Protein AF-A0A511D5C3-F1 (afdb_monomer_lite)

Structure (mmCIF, N/CA/C/O backbone):
data_AF-A0A511D5C3-F1
#
_entry.id   AF-A0A511D5C3-F1
#
loop_
_atom_site.group_PDB
_atom_site.id
_atom_site.type_symbol
_atom_site.label_atom_id
_atom_site.label_alt_id
_atom_site.label_comp_id
_atom_site.label_asym_id
_atom_site.label_entity_id
_atom_site.label_seq_id
_atom_site.pdbx_PDB_ins_code
_atom_site.Cartn_x
_atom_site.Cartn_y
_atom_site.Cartn_z
_atom_site.occupancy
_atom_site.B_iso_or_equiv
_atom_site.auth_seq_id
_atom_site.auth_comp_id
_atom_site.auth_asym_id
_atom_site.auth_atom_id
_atom_site.pdbx_PDB_model_num
ATOM 1 N N . MET A 1 1 ? 7.181 25.346 36.614 1.00 59.03 1 MET A N 1
ATOM 2 C CA . MET A 1 1 ? 6.393 24.166 36.222 1.00 59.03 1 MET A CA 1
ATOM 3 C C . MET A 1 1 ? 7.242 22.946 36.495 1.00 59.03 1 MET A C 1
ATOM 5 O O . MET A 1 1 ? 8.283 22.782 35.868 1.00 59.03 1 MET A O 1
ATOM 9 N N . THR A 1 2 ? 6.872 22.169 37.501 1.00 79.12 2 THR A N 1
ATOM 10 C CA . THR A 1 2 ? 7.516 20.886 37.805 1.00 79.12 2 THR A CA 1
ATOM 11 C C . THR A 1 2 ? 6.967 19.807 36.855 1.00 79.12 2 THR A C 1
ATOM 13 O O . THR A 1 2 ? 5.855 19.943 36.349 1.00 79.12 2 THR A O 1
ATOM 16 N N . ALA A 1 3 ? 7.724 18.740 36.568 1.00 72.44 3 ALA A N 1
ATOM 17 C CA . ALA A 1 3 ? 7.288 17.667 35.653 1.00 72.44 3 ALA A CA 1
ATOM 18 C C . ALA A 1 3 ? 5.882 17.069 35.949 1.00 72.44 3 ALA A C 1
ATOM 20 O O . ALA A 1 3 ? 5.165 16.738 35.004 1.00 72.44 3 ALA A O 1
ATOM 21 N N . PRO A 1 4 ? 5.427 16.962 37.215 1.00 77.94 4 PRO A N 1
ATOM 22 C CA . PRO A 1 4 ? 4.055 16.553 37.533 1.00 77.94 4 PRO A CA 1
ATOM 23 C C . PRO A 1 4 ? 2.985 17.539 37.041 1.00 77.94 4 PRO A C 1
ATOM 25 O O . PRO A 1 4 ? 1.931 17.123 36.565 1.00 77.94 4 PRO A O 1
ATOM 28 N N . GLU A 1 5 ? 3.261 18.843 37.114 1.00 76.75 5 GLU A N 1
ATOM 29 C CA . GLU A 1 5 ? 2.331 19.901 36.700 1.00 76.75 5 GLU A CA 1
ATOM 30 C C . GLU A 1 5 ? 2.178 19.947 35.176 1.00 76.75 5 GLU A C 1
ATOM 32 O O . GLU A 1 5 ? 1.075 20.157 34.677 1.00 76.75 5 GLU A O 1
ATOM 37 N N . SER A 1 6 ? 3.252 19.694 34.417 1.00 74.38 6 SER A N 1
ATOM 38 C CA . SER A 1 6 ? 3.168 19.621 32.953 1.00 74.38 6 SER A CA 1
ATOM 39 C C . SER A 1 6 ? 2.370 18.405 32.490 1.00 74.38 6 SER A C 1
ATOM 41 O O . SER A 1 6 ? 1.522 18.542 31.618 1.00 74.38 6 SER A O 1
ATOM 43 N N . MET A 1 7 ? 2.561 17.232 33.103 1.00 72.88 7 MET A N 1
ATOM 44 C CA . MET A 1 7 ? 1.775 16.041 32.755 1.00 72.88 7 MET A CA 1
ATOM 45 C C . MET A 1 7 ? 0.282 16.237 33.041 1.00 72.88 7 MET A C 1
ATOM 47 O O . MET A 1 7 ? -0.548 15.897 32.200 1.00 72.88 7 MET A O 1
ATOM 51 N N . ALA A 1 8 ? -0.067 16.834 34.186 1.00 77.00 8 ALA A N 1
ATOM 52 C CA . ALA A 1 8 ? -1.456 17.138 34.527 1.00 77.00 8 ALA A CA 1
ATOM 53 C C . ALA A 1 8 ? -2.118 18.072 33.497 1.00 77.00 8 ALA A C 1
ATOM 55 O O . ALA A 1 8 ? -3.261 17.843 33.106 1.00 77.00 8 ALA A O 1
ATOM 56 N N . LEU A 1 9 ? -1.383 19.073 32.999 1.00 76.19 9 LEU A N 1
ATOM 57 C CA . LEU A 1 9 ? -1.852 19.960 31.931 1.00 76.19 9 LEU A CA 1
ATOM 58 C C . LEU A 1 9 ? -2.053 19.219 30.602 1.00 76.19 9 LEU A C 1
ATOM 60 O O . LEU A 1 9 ? -3.028 19.487 29.908 1.00 76.19 9 LEU A O 1
ATOM 64 N N . TRP A 1 10 ? -1.190 18.258 30.257 1.00 75.44 10 TRP A N 1
ATOM 65 C CA . TRP A 1 10 ? -1.301 17.513 28.996 1.00 75.44 10 TRP A CA 1
ATOM 66 C C . TRP A 1 10 ? -2.534 16.607 28.974 1.00 75.44 10 TRP A C 1
ATOM 68 O O . TRP A 1 10 ? -3.271 16.594 27.987 1.00 75.44 10 TRP A O 1
ATOM 78 N N . TYR A 1 11 ? -2.810 15.914 30.083 1.00 68.81 11 TYR A N 1
ATOM 79 C CA . TYR A 1 11 ? -4.039 15.132 30.237 1.00 68.81 11 TYR A CA 1
ATOM 80 C C . TYR A 1 11 ? -5.285 16.026 30.285 1.00 68.81 11 TYR A C 1
ATOM 82 O O . TYR A 1 11 ? -6.280 15.705 29.638 1.00 68.81 11 TYR A O 1
ATOM 90 N N . ALA A 1 12 ? -5.230 17.170 30.980 1.00 72.38 12 ALA A N 1
ATOM 91 C CA . ALA A 1 12 ? -6.334 18.135 31.022 1.00 72.38 12 ALA A CA 1
ATOM 92 C C . ALA A 1 12 ? -6.643 18.749 29.643 1.00 72.38 12 ALA A C 1
ATOM 94 O O . ALA A 1 12 ? -7.793 19.067 29.352 1.00 72.38 12 ALA A O 1
ATOM 95 N N . GLN A 1 13 ? -5.636 18.872 28.774 1.00 77.31 13 GLN A N 1
ATOM 96 C CA . GLN A 1 13 ? -5.782 19.295 27.378 1.00 77.31 13 GLN A CA 1
ATOM 97 C C . GLN A 1 13 ? -6.099 18.136 26.419 1.00 77.31 13 GLN A C 1
ATOM 99 O O . GLN A 1 13 ? -6.180 18.351 25.210 1.00 77.31 13 GLN A O 1
ATOM 104 N N . ASN A 1 14 ? -6.280 16.915 26.937 1.00 69.69 14 ASN A N 1
ATOM 105 C CA . ASN A 1 14 ? -6.516 15.697 26.161 1.00 69.69 14 ASN A CA 1
ATOM 106 C C . ASN A 1 14 ? -5.461 15.464 25.056 1.00 69.69 14 ASN A C 1
ATOM 108 O O . ASN A 1 14 ? -5.757 14.902 23.997 1.00 69.69 14 ASN A O 1
ATOM 112 N N . LEU A 1 15 ? -4.220 15.903 25.300 1.00 74.75 15 LEU A N 1
ATOM 113 C CA . LEU A 1 15 ? -3.075 15.694 24.418 1.00 74.75 15 LEU A CA 1
ATOM 114 C C . LEU A 1 15 ? -2.665 14.217 24.489 1.00 74.75 15 LEU A C 1
ATOM 116 O O . LEU A 1 15 ? -1.771 13.822 25.232 1.00 74.75 15 LEU A O 1
ATOM 120 N N . THR A 1 16 ? -3.374 13.390 23.724 1.00 80.88 16 THR A N 1
ATOM 121 C CA . THR A 1 16 ? -3.145 11.949 23.580 1.00 80.88 16 THR A CA 1
ATOM 122 C C . THR A 1 16 ? -2.750 11.615 22.143 1.00 80.88 16 THR A C 1
ATOM 124 O O . THR A 1 16 ? -2.987 12.387 21.213 1.00 80.88 16 THR A O 1
ATOM 127 N N . THR A 1 17 ? -2.173 10.434 21.923 1.00 86.31 17 THR A N 1
ATOM 128 C CA . THR A 1 17 ? -1.830 9.953 20.574 1.00 86.31 17 THR A CA 1
ATOM 129 C C . THR A 1 17 ? -3.035 9.413 19.799 1.00 86.31 17 THR A C 1
ATOM 131 O O . THR A 1 17 ? -2.904 9.125 18.611 1.00 86.31 17 THR A O 1
ATOM 134 N N . ASN A 1 18 ? -4.217 9.320 20.423 1.00 87.94 18 ASN A N 1
ATOM 135 C CA . ASN A 1 18 ? -5.422 8.733 19.828 1.00 87.94 18 ASN A CA 1
ATOM 136 C C . ASN A 1 18 ? -5.842 9.437 18.528 1.00 87.94 18 ASN A C 1
ATOM 138 O O . ASN A 1 18 ? -6.223 8.776 17.563 1.00 87.94 18 ASN A O 1
ATOM 142 N N . GLY A 1 19 ? -5.728 10.770 18.471 1.00 88.69 19 GLY A N 1
ATOM 143 C CA . GLY A 1 19 ? -6.043 11.540 17.262 1.00 88.69 19 GLY A CA 1
ATOM 144 C C . GLY A 1 19 ? -5.098 11.226 16.099 1.00 88.69 19 GLY A C 1
ATOM 145 O O . GLY A 1 19 ? -5.545 11.001 14.975 1.00 88.69 19 GLY A O 1
ATOM 146 N N . LEU A 1 20 ? -3.794 11.131 16.381 1.00 91.50 20 LEU A N 1
ATOM 147 C CA . LEU A 1 20 ? -2.793 10.744 15.387 1.00 91.50 20 LEU A CA 1
ATOM 148 C C . LEU A 1 20 ? -2.994 9.293 14.935 1.00 91.50 20 LEU A C 1
ATOM 150 O O . LEU A 1 20 ? -2.950 9.013 13.742 1.00 91.50 20 LEU A O 1
ATOM 154 N N . GLN A 1 21 ? -3.258 8.379 15.869 1.00 94.00 21 GLN A N 1
ATOM 155 C CA . GLN A 1 21 ? -3.527 6.978 15.560 1.00 94.00 21 GLN A CA 1
ATOM 156 C C . GLN A 1 21 ? -4.738 6.832 14.632 1.00 94.00 21 GLN A C 1
ATOM 158 O O . GLN A 1 21 ? -4.639 6.152 13.612 1.00 94.00 21 GLN A O 1
ATOM 163 N N . GLY A 1 22 ? -5.858 7.486 14.950 1.00 95.56 22 GLY A N 1
ATOM 164 C CA . GLY A 1 22 ? -7.057 7.456 14.111 1.00 95.56 22 GLY A CA 1
ATOM 165 C C . GLY A 1 22 ? -6.808 8.041 12.720 1.00 95.56 22 GLY A C 1
ATOM 166 O O . GLY A 1 22 ? -7.237 7.461 11.724 1.00 95.56 22 GLY A O 1
ATOM 167 N N . TRP A 1 23 ? -6.051 9.140 12.635 1.00 95.44 23 TRP A N 1
ATOM 168 C CA . TRP A 1 23 ? -5.645 9.729 11.357 1.00 95.44 23 TRP A CA 1
ATOM 169 C C . TRP A 1 23 ? -4.775 8.776 10.525 1.00 95.44 23 TRP A C 1
ATOM 171 O O . TRP A 1 23 ? -5.017 8.621 9.331 1.00 95.44 23 TRP A O 1
ATOM 181 N N . ILE A 1 24 ? -3.803 8.088 11.134 1.00 96.12 24 ILE A N 1
ATOM 182 C CA . ILE A 1 24 ? -2.978 7.092 10.430 1.00 96.12 24 ILE A CA 1
ATOM 183 C C . ILE A 1 24 ? -3.853 5.952 9.910 1.00 96.12 24 ILE A C 1
ATOM 185 O O . ILE A 1 24 ? -3.716 5.553 8.757 1.00 96.12 24 ILE A O 1
ATOM 189 N N . GLN A 1 25 ? -4.761 5.437 10.740 1.00 94.75 25 GLN A N 1
ATOM 190 C CA . GLN A 1 25 ? -5.635 4.327 10.361 1.00 94.75 25 GLN A CA 1
ATOM 191 C C . GLN A 1 25 ? -6.558 4.700 9.195 1.00 94.75 25 GLN A C 1
ATOM 193 O O . GLN A 1 25 ? -6.686 3.920 8.254 1.00 94.75 25 GLN A O 1
ATOM 198 N N . SER A 1 26 ? -7.142 5.903 9.202 1.00 95.94 26 SER A N 1
ATOM 199 C CA . SER A 1 26 ? -8.005 6.365 8.105 1.00 95.94 26 SER A CA 1
ATOM 200 C C . SER A 1 26 ? -7.240 6.687 6.819 1.00 95.94 26 SER A C 1
ATOM 202 O O . SER A 1 26 ? -7.824 6.666 5.738 1.00 95.94 26 SER A O 1
ATOM 204 N N . ASN A 1 27 ? -5.931 6.929 6.916 1.00 96.31 27 ASN A N 1
ATOM 205 C CA . ASN A 1 27 ? -5.063 7.257 5.785 1.00 96.31 27 ASN A CA 1
ATOM 206 C C . ASN A 1 27 ? -4.060 6.146 5.454 1.00 96.31 27 ASN A C 1
ATOM 208 O O . ASN A 1 27 ? -3.101 6.387 4.721 1.00 96.31 27 ASN A O 1
ATOM 212 N N . ILE A 1 28 ? -4.263 4.921 5.946 1.00 93.25 28 ILE A N 1
ATOM 213 C CA . ILE A 1 28 ? -3.255 3.862 5.822 1.00 93.25 28 ILE A CA 1
ATOM 214 C C . ILE A 1 28 ? -2.926 3.531 4.361 1.00 93.25 28 ILE A C 1
ATOM 216 O O . ILE A 1 28 ? -1.758 3.383 4.010 1.00 93.25 28 ILE A O 1
ATOM 220 N N . VAL A 1 29 ? -3.936 3.500 3.484 1.00 93.12 29 VAL A N 1
ATOM 221 C CA . VAL A 1 29 ? -3.745 3.266 2.045 1.00 93.12 29 VAL A CA 1
ATOM 222 C C . VAL A 1 29 ? -2.949 4.414 1.397 1.00 93.12 29 VAL A C 1
ATOM 224 O O . VAL A 1 29 ? -1.899 4.127 0.817 1.00 93.12 29 VAL A O 1
ATOM 227 N N . PRO A 1 30 ? -3.346 5.700 1.527 1.00 95.06 30 PRO A N 1
ATOM 228 C CA . PRO A 1 30 ? -2.528 6.828 1.075 1.00 95.06 30 PRO A CA 1
ATOM 229 C C . PRO A 1 30 ? -1.082 6.812 1.585 1.00 95.06 30 PRO A C 1
ATOM 231 O O . PRO A 1 30 ? -0.159 7.073 0.817 1.00 95.06 30 PRO A O 1
ATOM 234 N N . LEU A 1 31 ? -0.865 6.485 2.861 1.00 96.44 31 LEU A N 1
ATOM 235 C CA . LEU A 1 31 ? 0.469 6.460 3.467 1.00 96.44 31 LEU A CA 1
ATOM 236 C C . LEU A 1 31 ? 1.357 5.366 2.864 1.00 96.44 31 LEU A C 1
ATOM 238 O O . LEU A 1 31 ? 2.532 5.612 2.588 1.00 96.44 31 LEU A O 1
ATOM 242 N N . ILE A 1 32 ? 0.798 4.182 2.603 1.00 92.69 32 ILE A N 1
ATOM 243 C CA . ILE A 1 32 ? 1.508 3.098 1.913 1.00 92.69 32 ILE A CA 1
ATOM 244 C C . ILE A 1 32 ? 1.886 3.530 0.491 1.00 92.69 32 ILE A C 1
ATOM 246 O O . ILE A 1 32 ? 3.041 3.371 0.092 1.00 92.69 32 ILE A O 1
ATOM 250 N N . LEU A 1 33 ? 0.951 4.127 -0.257 1.00 93.88 33 LEU A N 1
ATOM 251 C CA . LEU A 1 33 ? 1.211 4.644 -1.607 1.00 93.88 33 LEU A CA 1
ATOM 252 C C . LEU A 1 33 ? 2.302 5.719 -1.613 1.00 93.88 33 LEU A C 1
ATOM 254 O O . LEU A 1 33 ? 3.168 5.713 -2.487 1.00 93.88 33 LEU A O 1
ATOM 258 N N . LEU A 1 34 ? 2.297 6.610 -0.622 1.00 96.06 34 LEU A N 1
ATOM 259 C CA . LEU A 1 34 ? 3.328 7.628 -0.462 1.00 96.06 34 LEU A CA 1
ATOM 260 C C . LEU A 1 34 ? 4.701 7.000 -0.185 1.00 96.06 34 LEU A C 1
ATOM 262 O O . LEU A 1 34 ? 5.682 7.371 -0.826 1.00 96.06 34 LEU A O 1
ATOM 266 N N . GLY A 1 35 ? 4.777 6.023 0.724 1.00 94.81 35 GLY A N 1
ATOM 267 C CA . GLY A 1 35 ? 6.019 5.301 1.013 1.00 94.81 35 GLY A CA 1
ATOM 268 C C . GLY A 1 35 ? 6.582 4.605 -0.228 1.00 94.81 35 GLY A C 1
ATOM 269 O O . GLY A 1 35 ? 7.766 4.732 -0.538 1.00 94.81 35 GLY A O 1
ATOM 270 N N . ILE A 1 36 ? 5.713 3.947 -0.994 1.00 93.38 36 ILE A N 1
ATOM 271 C CA . ILE A 1 36 ? 6.043 3.355 -2.292 1.00 93.38 36 ILE A CA 1
ATOM 272 C C . ILE A 1 36 ? 6.593 4.410 -3.260 1.00 93.38 36 ILE A C 1
ATOM 274 O O . ILE A 1 36 ? 7.636 4.190 -3.876 1.00 93.38 36 ILE A O 1
ATOM 278 N N . ALA A 1 37 ? 5.916 5.553 -3.395 1.00 92.12 37 ALA A N 1
ATOM 279 C CA . ALA A 1 37 ? 6.334 6.620 -4.297 1.00 92.12 37 ALA A CA 1
ATOM 280 C C . ALA A 1 37 ? 7.734 7.139 -3.938 1.00 92.12 37 ALA A C 1
ATOM 282 O O . ALA A 1 37 ? 8.582 7.271 -4.817 1.00 92.12 37 ALA A O 1
ATOM 283 N N . ILE A 1 38 ? 8.011 7.347 -2.648 1.00 94.06 38 ILE A N 1
ATOM 284 C CA . ILE A 1 38 ? 9.334 7.758 -2.160 1.00 94.06 38 ILE A CA 1
ATOM 285 C C . ILE A 1 38 ? 10.401 6.712 -2.512 1.00 94.06 38 ILE A C 1
ATOM 287 O O . ILE A 1 38 ? 11.475 7.074 -2.991 1.00 94.06 38 ILE A O 1
ATOM 291 N N . ILE A 1 39 ? 10.112 5.418 -2.335 1.00 90.50 39 ILE A N 1
ATOM 292 C CA . ILE A 1 39 ? 11.038 4.331 -2.693 1.00 90.50 39 ILE A CA 1
ATOM 293 C C . ILE A 1 39 ? 11.329 4.333 -4.198 1.00 90.50 39 ILE A C 1
ATOM 295 O O . ILE A 1 39 ? 12.486 4.221 -4.603 1.00 90.50 39 ILE A O 1
ATOM 29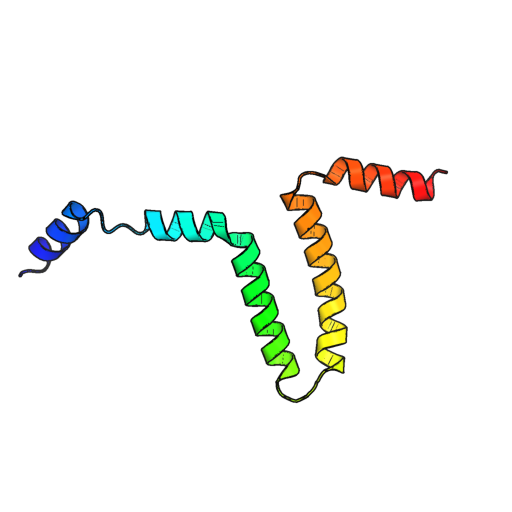9 N N . LEU A 1 40 ? 10.303 4.484 -5.038 1.00 89.88 40 LEU A N 1
ATOM 300 C CA . LEU A 1 40 ? 10.485 4.541 -6.489 1.00 89.88 40 LEU A CA 1
ATOM 301 C C . LEU A 1 40 ? 11.304 5.762 -6.916 1.00 89.88 40 LEU A C 1
ATOM 303 O O . LEU A 1 40 ? 12.199 5.625 -7.750 1.00 89.88 40 LEU A O 1
ATOM 307 N N . LEU A 1 41 ? 11.045 6.929 -6.320 1.00 90.00 41 LEU A N 1
ATOM 308 C CA . LEU A 1 41 ? 11.830 8.141 -6.554 1.00 90.00 41 LEU A CA 1
ATOM 309 C C . LEU A 1 41 ? 13.291 7.953 -6.133 1.00 90.00 41 LEU A C 1
ATOM 311 O O . LEU A 1 41 ? 14.194 8.374 -6.851 1.00 90.00 41 LEU A O 1
ATOM 315 N N . TRP A 1 42 ? 13.539 7.275 -5.010 1.00 89.25 42 TRP A N 1
ATOM 316 C CA . TRP A 1 42 ? 14.892 6.980 -4.541 1.00 89.25 42 TRP A CA 1
ATOM 317 C C . TRP A 1 42 ? 15.656 6.059 -5.501 1.00 89.25 42 TRP A C 1
ATOM 319 O O . TRP A 1 42 ? 16.813 6.329 -5.822 1.00 89.25 42 TRP A O 1
ATOM 329 N N . ILE A 1 43 ? 15.002 5.016 -6.021 1.00 86.94 43 ILE A N 1
ATOM 330 C CA . ILE A 1 43 ? 15.592 4.108 -7.019 1.00 86.94 43 ILE A CA 1
ATOM 331 C C . ILE A 1 43 ? 15.854 4.856 -8.337 1.00 86.94 43 ILE A C 1
ATOM 333 O O . ILE A 1 43 ? 16.911 4.694 -8.944 1.00 86.94 43 ILE A O 1
ATOM 337 N N . GLY A 1 44 ? 14.919 5.708 -8.762 1.00 86.88 44 GLY A N 1
ATOM 338 C CA . GLY A 1 44 ? 15.021 6.487 -9.998 1.00 86.88 44 GLY A CA 1
ATOM 339 C C . GLY A 1 44 ? 15.975 7.680 -9.930 1.00 86.88 44 GLY A C 1
ATOM 340 O O . GLY A 1 44 ? 16.386 8.181 -10.974 1.00 86.88 44 GLY A O 1
ATOM 341 N N . GLY A 1 45 ? 16.380 8.123 -8.736 1.00 82.00 45 GLY A N 1
ATOM 342 C CA . GLY A 1 45 ? 17.130 9.368 -8.521 1.00 82.00 45 GLY A CA 1
ATOM 343 C C . GLY A 1 45 ? 18.504 9.455 -9.201 1.00 82.00 45 GLY A C 1
ATOM 344 O O . GLY A 1 45 ? 19.057 10.545 -9.311 1.00 82.00 45 GLY A O 1
ATOM 345 N N . ARG A 1 46 ? 19.060 8.338 -9.693 1.00 80.31 46 ARG A N 1
ATOM 346 C CA . ARG A 1 46 ? 20.306 8.302 -10.491 1.00 80.31 46 ARG A CA 1
ATOM 347 C C . ARG A 1 46 ? 20.079 8.147 -12.002 1.00 80.31 46 ARG A C 1
ATOM 349 O O . ARG A 1 46 ? 21.033 7.896 -12.730 1.00 80.31 46 ARG A O 1
ATOM 356 N N . GLY A 1 47 ? 18.835 8.265 -12.470 1.00 84.38 47 GLY A N 1
ATOM 357 C CA . GLY A 1 47 ? 18.456 8.035 -13.869 1.00 84.38 47 GLY A CA 1
ATOM 358 C C . GLY A 1 47 ? 18.207 6.564 -14.226 1.00 84.38 47 GLY A C 1
ATOM 359 O O . GLY A 1 47 ? 18.083 6.237 -15.405 1.00 84.38 47 GLY A O 1
ATOM 360 N N . ASP A 1 48 ? 18.111 5.666 -13.235 1.00 88.44 48 ASP A N 1
ATOM 361 C CA . ASP A 1 48 ? 17.836 4.235 -13.439 1.00 88.44 48 ASP A CA 1
ATOM 362 C C . ASP A 1 48 ? 16.342 3.963 -13.706 1.00 88.44 48 ASP A C 1
ATOM 364 O O . ASP A 1 48 ? 15.636 3.312 -12.933 1.00 88.44 48 ASP A O 1
ATOM 368 N N . ASN A 1 49 ? 15.840 4.466 -14.834 1.00 87.88 49 ASN A N 1
ATOM 369 C CA . ASN A 1 49 ? 14.442 4.279 -15.231 1.00 87.88 49 ASN A CA 1
ATOM 370 C C . ASN A 1 49 ? 14.122 2.807 -15.531 1.00 87.88 49 ASN A C 1
ATOM 372 O O . ASN A 1 49 ? 13.008 2.350 -15.279 1.00 87.88 49 ASN A O 1
ATOM 376 N N . ALA A 1 50 ? 15.102 2.045 -16.027 1.00 91.00 50 ALA A N 1
ATOM 377 C CA . ALA A 1 50 ? 14.945 0.619 -16.301 1.00 91.00 50 ALA A CA 1
ATOM 378 C C . ALA A 1 50 ? 14.797 -0.194 -15.005 1.00 91.00 50 ALA A C 1
ATOM 380 O O . ALA A 1 50 ? 13.948 -1.084 -14.911 1.00 91.00 50 ALA A O 1
ATOM 381 N N . GLY A 1 51 ? 15.587 0.128 -13.980 1.00 87.12 51 GLY A N 1
ATOM 382 C CA . GLY A 1 51 ? 15.491 -0.484 -12.665 1.00 87.12 51 GLY A CA 1
ATOM 383 C C . GLY A 1 51 ? 14.218 -0.100 -11.916 1.00 87.12 51 GLY A C 1
ATOM 384 O O . GLY A 1 51 ? 13.664 -0.949 -11.211 1.00 87.12 51 GLY A O 1
ATOM 385 N N . VAL A 1 52 ? 13.724 1.130 -12.076 1.00 90.62 52 VAL A N 1
ATOM 386 C CA . VAL A 1 52 ? 12.402 1.533 -11.566 1.00 90.62 52 VAL A CA 1
ATOM 387 C C . VAL A 1 52 ? 11.303 0.744 -12.272 1.00 90.62 52 VAL A C 1
ATOM 389 O O . VAL A 1 52 ? 10.497 0.108 -11.597 1.00 90.62 52 VAL A O 1
ATOM 392 N N . ALA A 1 53 ? 11.313 0.705 -13.607 1.00 90.94 53 ALA A N 1
ATOM 393 C CA . ALA A 1 53 ? 10.303 0.009 -14.403 1.00 90.94 53 ALA A CA 1
ATOM 394 C C . ALA A 1 53 ? 10.234 -1.493 -14.083 1.00 90.94 53 ALA A C 1
ATOM 396 O O . ALA A 1 53 ? 9.157 -2.060 -13.934 1.00 90.94 53 ALA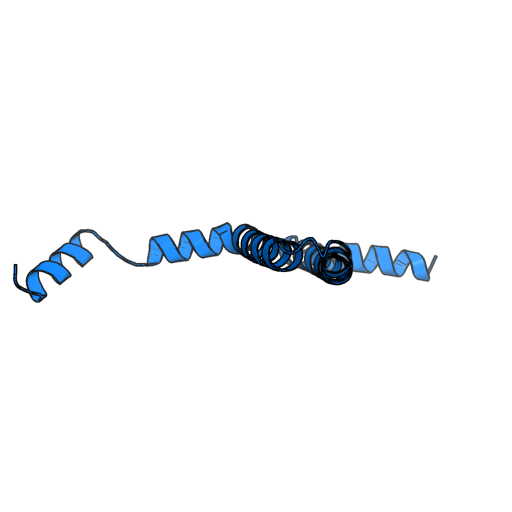 A O 1
ATOM 397 N N . ARG A 1 54 ? 11.383 -2.155 -13.903 1.00 90.94 54 ARG A N 1
ATOM 398 C CA . ARG A 1 54 ? 11.416 -3.579 -13.534 1.00 90.94 54 ARG A CA 1
ATOM 399 C C . ARG A 1 54 ? 10.750 -3.844 -12.180 1.00 90.94 54 ARG A C 1
ATOM 401 O O . ARG A 1 54 ? 10.075 -4.855 -12.015 1.00 90.94 54 ARG A O 1
ATOM 408 N N . ARG A 1 55 ? 10.958 -2.958 -11.204 1.00 89.88 55 ARG A N 1
ATOM 409 C CA . ARG A 1 55 ? 10.415 -3.108 -9.844 1.00 89.88 55 ARG A CA 1
ATOM 410 C C . ARG A 1 55 ? 8.961 -2.641 -9.751 1.00 89.88 55 ARG A C 1
ATOM 412 O O . ARG A 1 55 ? 8.203 -3.189 -8.954 1.00 89.88 55 ARG A O 1
ATOM 419 N N . SER A 1 56 ? 8.550 -1.691 -10.593 1.00 90.19 56 SER A N 1
ATOM 420 C CA . SER A 1 56 ? 7.177 -1.183 -10.622 1.00 90.19 56 SER A CA 1
ATOM 421 C C . SER A 1 56 ? 6.166 -2.208 -11.141 1.00 90.19 56 SER A C 1
ATOM 423 O O . SER A 1 56 ? 5.004 -2.131 -10.763 1.00 90.19 56 SER A O 1
ATOM 425 N N . VAL A 1 57 ? 6.578 -3.217 -11.918 1.00 92.88 57 VAL A N 1
ATOM 426 C CA . VAL A 1 57 ? 5.673 -4.312 -12.323 1.00 92.88 57 VAL A CA 1
ATOM 427 C C . VAL A 1 57 ? 5.170 -5.094 -11.108 1.00 92.88 57 VAL A C 1
ATOM 429 O O . VAL A 1 57 ? 3.965 -5.263 -10.939 1.00 92.88 57 VAL A O 1
ATOM 432 N N . GLY A 1 58 ? 6.074 -5.528 -10.223 1.00 91.88 58 GLY A N 1
ATOM 433 C CA . GLY A 1 58 ? 5.687 -6.232 -8.994 1.00 91.88 58 GLY A CA 1
ATOM 434 C C . GLY A 1 58 ? 4.840 -5.352 -8.073 1.00 91.88 58 GLY A C 1
ATOM 435 O O . GLY A 1 58 ? 3.878 -5.819 -7.466 1.00 91.88 58 GLY A O 1
ATOM 436 N N . LEU A 1 59 ? 5.149 -4.055 -8.038 1.00 92.62 59 LEU A N 1
ATOM 437 C CA . LEU A 1 59 ? 4.355 -3.070 -7.319 1.00 92.62 59 LEU A CA 1
ATOM 438 C C . LEU A 1 59 ? 2.92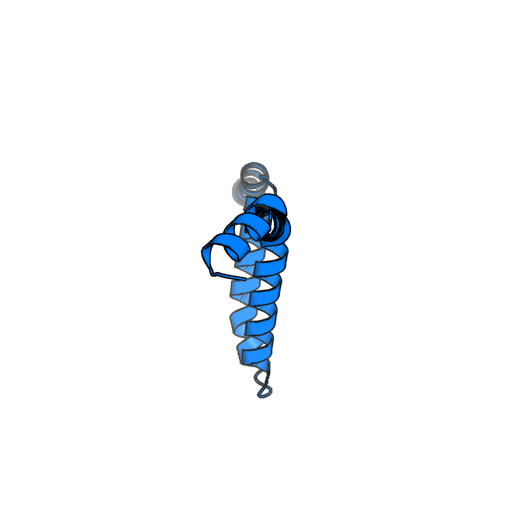1 -2.974 -7.857 1.00 92.62 59 LEU A C 1
ATOM 440 O O . LEU A 1 59 ? 1.984 -3.021 -7.070 1.00 92.62 59 LEU A O 1
ATOM 444 N N . LEU A 1 60 ? 2.741 -2.863 -9.176 1.00 94.25 60 LEU A N 1
ATOM 445 C CA . LEU A 1 60 ? 1.419 -2.791 -9.803 1.00 94.25 60 LEU A CA 1
ATOM 446 C C . LEU A 1 60 ? 0.574 -4.019 -9.458 1.00 94.25 60 LEU A C 1
ATOM 448 O O . LEU A 1 60 ? -0.585 -3.870 -9.081 1.00 94.25 60 LEU A O 1
ATOM 452 N N . VAL A 1 61 ? 1.166 -5.215 -9.507 1.00 95.50 61 VAL A N 1
ATOM 453 C CA . VAL A 1 61 ? 0.482 -6.454 -9.103 1.00 95.50 61 VAL A CA 1
ATOM 454 C C . VAL A 1 61 ? 0.064 -6.396 -7.630 1.00 95.50 61 VAL A C 1
ATOM 456 O O . VAL A 1 61 ? -1.080 -6.709 -7.301 1.00 95.50 61 VAL A O 1
ATOM 459 N N . GLY A 1 62 ? 0.952 -5.936 -6.744 1.00 94.44 62 GLY A N 1
ATOM 460 C CA . GLY A 1 62 ? 0.637 -5.742 -5.328 1.00 94.44 62 GLY A CA 1
ATOM 461 C C . GLY A 1 62 ? -0.481 -4.720 -5.089 1.00 94.44 62 GLY A C 1
ATOM 462 O O . GLY A 1 62 ? -1.341 -4.946 -4.243 1.00 94.44 62 GLY A O 1
ATOM 463 N N . LEU A 1 63 ? -0.515 -3.628 -5.858 1.00 94.62 63 LEU A N 1
ATOM 464 C CA . LEU A 1 63 ? -1.561 -2.604 -5.772 1.00 94.62 63 LEU A CA 1
ATOM 465 C C . LEU A 1 63 ? -2.923 -3.118 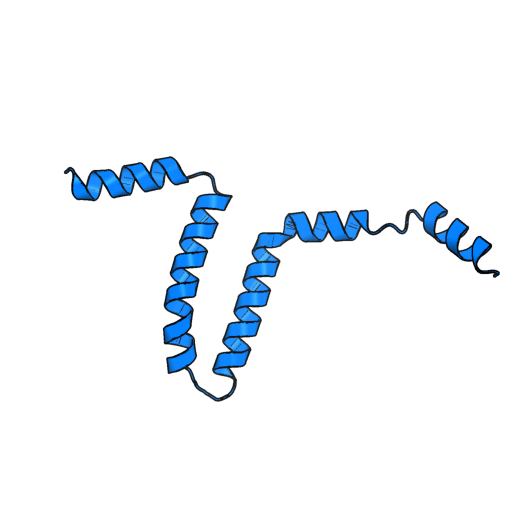-6.235 1.00 94.62 63 LEU A C 1
ATOM 467 O O . LEU A 1 63 ? -3.932 -2.801 -5.609 1.00 94.62 63 LEU A O 1
ATOM 471 N N . VAL A 1 64 ? -2.958 -3.941 -7.284 1.00 94.81 64 VAL A N 1
ATOM 472 C CA . VAL A 1 64 ? -4.187 -4.622 -7.711 1.00 94.81 64 VAL A CA 1
ATOM 473 C C . VAL A 1 64 ? -4.694 -5.537 -6.596 1.00 94.81 64 VAL A C 1
ATOM 475 O O . VAL A 1 64 ? -5.854 -5.432 -6.206 1.00 94.81 64 VAL A O 1
ATOM 478 N N . ALA A 1 65 ? -3.823 -6.373 -6.021 1.00 94.69 65 ALA A N 1
ATOM 479 C CA . ALA A 1 65 ? -4.191 -7.254 -4.912 1.00 94.69 65 ALA A CA 1
ATOM 480 C C . ALA A 1 65 ? -4.686 -6.471 -3.680 1.00 94.69 65 ALA A C 1
ATOM 482 O O . ALA A 1 65 ? -5.701 -6.832 -3.085 1.00 94.69 65 ALA A O 1
ATOM 483 N N . LEU A 1 66 ? -4.015 -5.368 -3.333 1.00 93.62 66 LEU A N 1
ATOM 484 C CA . LEU A 1 66 ? -4.437 -4.469 -2.258 1.00 93.62 66 LEU A CA 1
ATOM 485 C C . LEU A 1 66 ? -5.818 -3.862 -2.537 1.00 93.62 66 LEU A C 1
ATOM 487 O O . LEU A 1 66 ? -6.661 -3.846 -1.646 1.00 93.62 66 LEU A O 1
ATOM 491 N N . GLY A 1 67 ? -6.068 -3.388 -3.760 1.00 92.44 67 GLY A N 1
ATOM 492 C CA . GLY A 1 67 ? -7.359 -2.824 -4.157 1.00 92.44 67 GLY A CA 1
ATOM 493 C C . GLY A 1 67 ? -8.503 -3.831 -4.032 1.00 92.44 67 GLY A C 1
ATOM 494 O O . GLY A 1 67 ? -9.562 -3.500 -3.499 1.00 92.44 67 GLY A O 1
ATOM 495 N N . ILE A 1 68 ? -8.273 -5.079 -4.442 1.00 95.44 68 ILE A N 1
ATOM 496 C CA . ILE A 1 68 ? -9.239 -6.177 -4.285 1.00 95.44 68 ILE A CA 1
ATOM 497 C C . ILE A 1 68 ? -9.503 -6.454 -2.798 1.00 95.44 68 ILE A C 1
ATOM 499 O O . ILE A 1 68 ? -10.655 -6.565 -2.382 1.00 95.44 68 ILE A O 1
ATOM 503 N N . ALA A 1 69 ? -8.448 -6.513 -1.981 1.00 92.56 69 ALA A N 1
ATOM 504 C CA . ALA A 1 69 ? -8.572 -6.767 -0.548 1.00 92.56 69 ALA A CA 1
ATOM 505 C C . ALA A 1 69 ? -9.340 -5.653 0.183 1.00 92.56 69 ALA A C 1
ATOM 507 O O . ALA A 1 69 ? -10.226 -5.942 0.982 1.00 92.56 69 ALA A O 1
ATOM 508 N N . VAL A 1 70 ? -9.035 -4.384 -0.109 1.00 91.31 70 VAL A N 1
ATOM 509 C CA . VAL A 1 70 ? -9.667 -3.223 0.544 1.00 91.31 70 VAL A CA 1
ATOM 510 C C . VAL A 1 70 ? -11.114 -3.025 0.087 1.00 91.31 70 VAL A C 1
ATOM 512 O O . VAL A 1 70 ? -11.944 -2.583 0.875 1.00 91.31 70 VAL A O 1
ATOM 515 N N . SER A 1 71 ? -11.434 -3.360 -1.165 1.00 93.62 71 SER A N 1
ATOM 516 C CA . SER A 1 71 ? -12.802 -3.246 -1.692 1.00 93.62 71 SER A CA 1
ATOM 517 C C . SER A 1 71 ? -13.715 -4.412 -1.304 1.00 93.62 71 SER A C 1
ATOM 519 O O . SER A 1 71 ? -14.926 -4.298 -1.457 1.00 93.62 71 SER A O 1
ATOM 521 N N . GLY A 1 72 ? -13.166 -5.531 -0.818 1.00 93.81 72 GLY A N 1
ATOM 522 C CA . GLY A 1 72 ? -13.948 -6.730 -0.497 1.00 93.81 72 GLY A CA 1
ATOM 523 C C . GLY A 1 72 ? -14.464 -7.497 -1.723 1.00 93.81 72 GLY A C 1
ATOM 524 O O . GLY A 1 72 ? -15.235 -8.438 -1.571 1.00 93.81 72 GLY A O 1
ATOM 525 N N . THR A 1 73 ? -14.009 -7.145 -2.929 1.00 95.94 73 THR A N 1
ATOM 526 C CA . THR A 1 73 ? -14.480 -7.695 -4.220 1.00 95.94 73 THR A CA 1
ATOM 527 C C . THR A 1 73 ? -13.783 -9.001 -4.627 1.00 95.94 73 THR A C 1
ATOM 529 O O . THR A 1 73 ? -13.944 -9.496 -5.742 1.00 95.94 73 THR A O 1
ATOM 532 N N . GLY A 1 74 ? -12.999 -9.600 -3.724 1.00 95.31 74 GLY A N 1
ATOM 533 C CA . GLY A 1 74 ? -12.243 -10.835 -3.973 1.00 95.31 74 GLY A CA 1
ATOM 534 C C . GLY A 1 74 ? -13.058 -11.978 -4.597 1.00 95.31 74 GLY A C 1
ATOM 535 O O . GLY A 1 74 ? -12.591 -12.557 -5.580 1.00 95.31 74 GLY A O 1
ATOM 536 N N . PRO A 1 75 ? -14.267 -12.296 -4.093 1.00 96.38 75 PRO A N 1
ATOM 537 C CA . PRO A 1 75 ? -15.107 -13.341 -4.678 1.00 96.38 75 PRO A CA 1
ATOM 538 C C . PRO A 1 75 ? -15.527 -13.055 -6.126 1.00 96.38 75 PRO A C 1
ATOM 540 O O . PRO A 1 75 ? -15.450 -13.946 -6.967 1.00 96.38 75 PRO A O 1
ATOM 543 N N . GLU A 1 76 ? -15.922 -11.818 -6.433 1.00 96.38 76 GLU A N 1
ATOM 544 C CA . GLU A 1 76 ? -16.396 -11.403 -7.762 1.00 96.38 76 GLU A CA 1
ATOM 545 C C . GLU A 1 76 ? -15.259 -11.448 -8.785 1.00 96.38 76 GLU A C 1
ATOM 547 O O . GLU A 1 76 ? -15.411 -11.992 -9.880 1.00 96.38 76 GLU A O 1
ATOM 552 N N . VAL A 1 77 ? -14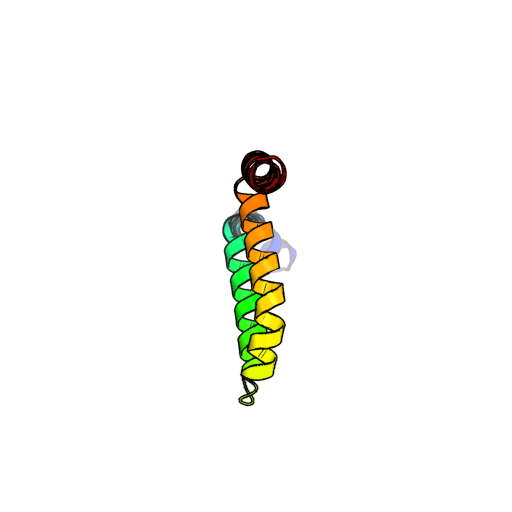.081 -10.946 -8.399 1.00 95.38 77 VAL A N 1
ATOM 553 C CA . VAL A 1 77 ? -12.871 -11.024 -9.224 1.00 95.38 77 VAL A CA 1
ATOM 554 C C . VAL A 1 77 ? -12.459 -12.480 -9.437 1.00 95.38 77 VAL A C 1
ATOM 556 O O . VAL A 1 77 ? -12.131 -12.868 -10.556 1.00 95.38 77 VAL A O 1
ATOM 559 N N . GLY A 1 78 ? -12.516 -13.315 -8.397 1.00 94.44 78 GLY A N 1
ATOM 560 C CA . GLY A 1 78 ? -12.217 -14.743 -8.505 1.00 94.44 78 GLY A CA 1
ATOM 561 C C . GLY A 1 78 ? -13.172 -15.476 -9.448 1.00 94.44 78 GLY A C 1
ATOM 562 O O . GLY A 1 78 ? -12.727 -16.255 -10.291 1.00 94.44 78 GLY A O 1
ATOM 563 N N . GLN A 1 79 ? -14.471 -15.189 -9.360 1.00 96.50 79 GLN A N 1
ATOM 564 C CA . GLN A 1 79 ? -15.480 -15.756 -10.252 1.00 96.50 79 GLN A CA 1
ATOM 565 C C . GLN A 1 79 ? -15.266 -15.316 -11.704 1.00 96.50 79 GLN A C 1
ATOM 567 O O . GLN A 1 79 ? -15.319 -16.149 -12.609 1.00 96.50 79 GLN A O 1
ATOM 572 N N . PHE A 1 80 ? -14.970 -14.033 -11.927 1.00 94.75 80 PHE A N 1
ATOM 573 C CA . PHE A 1 80 ? -14.612 -13.523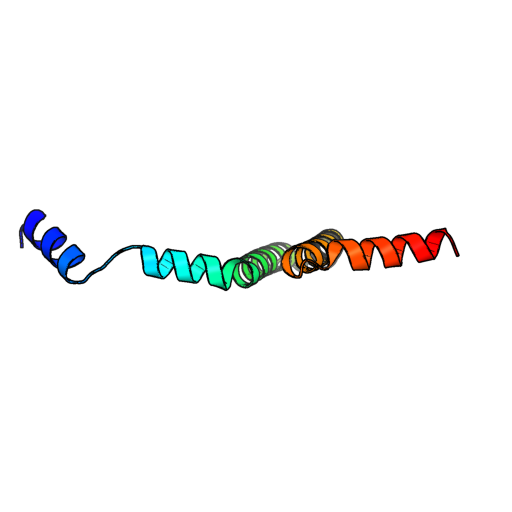 -13.247 1.00 94.75 80 PHE A CA 1
ATOM 574 C C . PHE A 1 80 ? -13.413 -14.283 -13.826 1.00 94.75 80 PHE A C 1
ATOM 576 O O . PHE A 1 80 ? -13.501 -14.811 -14.932 1.00 94.75 80 PHE A O 1
ATOM 583 N N . LEU A 1 81 ? -12.323 -14.423 -13.067 1.00 94.75 81 LEU A N 1
ATOM 584 C CA . LEU A 1 81 ? -11.129 -15.136 -13.526 1.00 94.75 81 LEU A CA 1
ATOM 585 C C . LEU A 1 81 ? -11.397 -16.622 -13.797 1.00 94.75 81 LEU A C 1
ATOM 587 O O . LEU A 1 81 ? -10.883 -17.161 -14.775 1.00 94.75 81 LEU A O 1
ATOM 591 N N . ALA A 1 82 ? -12.221 -17.277 -12.975 1.00 96.31 82 ALA A N 1
ATOM 592 C CA . ALA A 1 82 ? -12.626 -18.660 -13.205 1.00 96.31 82 ALA A CA 1
ATOM 593 C C . ALA A 1 82 ? -13.396 -18.815 -14.529 1.00 96.31 82 ALA A C 1
ATOM 595 O O . ALA A 1 82 ? -13.114 -19.743 -15.286 1.00 96.31 82 ALA A O 1
ATOM 596 N N . SER A 1 83 ? -14.292 -17.871 -14.851 1.00 96.69 83 SER A N 1
ATOM 597 C CA . SER A 1 83 ? -15.077 -17.894 -16.097 1.00 96.69 83 SER A CA 1
ATOM 598 C C . SER A 1 83 ? -14.215 -17.820 -17.361 1.00 96.69 83 SER A C 1
ATOM 600 O O . SER A 1 83 ? -14.543 -18.443 -18.365 1.00 96.69 83 SER A O 1
ATOM 602 N N . LEU A 1 84 ? -13.061 -17.144 -17.294 1.00 95.00 84 LEU A N 1
ATOM 603 C CA . LEU A 1 84 ? -12.114 -17.071 -18.413 1.00 95.00 84 LEU A CA 1
ATOM 604 C C . LEU A 1 84 ? -11.492 -18.431 -18.753 1.00 95.00 84 LEU A C 1
ATOM 606 O O . LEU A 1 84 ? -11.046 -18.634 -19.879 1.00 95.00 84 LEU A O 1
ATOM 610 N N . ILE A 1 85 ? -11.427 -19.341 -17.778 1.00 94.38 85 ILE A N 1
ATOM 611 C CA . ILE A 1 85 ? -10.845 -20.677 -17.940 1.00 94.38 85 ILE A CA 1
ATOM 612 C C . ILE A 1 85 ? -11.926 -21.688 -18.317 1.00 94.38 85 ILE A C 1
ATOM 614 O O . ILE A 1 85 ? -11.672 -22.580 -19.123 1.00 94.38 85 ILE A O 1
ATOM 618 N N . THR A 1 86 ? -13.114 -21.577 -17.719 1.00 90.94 86 THR A N 1
ATOM 619 C CA . THR A 1 86 ? -14.169 -22.581 -17.888 1.00 90.94 86 THR A CA 1
ATOM 620 C C . THR A 1 86 ? -15.023 -22.387 -19.133 1.00 90.94 86 THR A C 1
ATOM 622 O O . THR A 1 86 ? -15.565 -23.389 -19.587 1.00 90.94 86 THR A O 1
ATOM 625 N N . GLY A 1 87 ? -15.105 -21.168 -19.689 1.00 68.19 87 GLY A N 1
ATOM 626 C CA . GLY A 1 87 ? -15.919 -20.859 -20.873 1.00 68.19 87 GLY A CA 1
ATOM 627 C C . GLY A 1 87 ? -17.412 -20.984 -20.615 1.00 68.19 87 GLY A C 1
ATOM 628 O O . GLY A 1 87 ? -17.939 -22.107 -20.750 1.00 68.19 87 GLY A O 1
#

pLDDT: mean 88.84, std 8.4, range [59.03, 96.69]

Sequence (87 aa):
MTAPESMALWYAQNLTTNGLQGWIQSNIVPLILLGIAIILLWIGGRGDNAGVARRSVGLLVGLVALGIAVSGTGPEVGQFLASLITG

Organism: NCBI:txid1123024

Foldseek 3Di:
DDPVVVVVVCVVVVVDCVVVVVVCVVCVVVVVVVVVVVVLCVCPVVVPVVVSVVVVVVVVVVVVVVVCVVVVCVVVVVVVVVVVVPD

Secondary structure (DSSP, 8-state):
--HHHHHHHHHHTT--THHHHHHHHHTHHHHHHHHHHHHHHHHHTTS-HHHHHHHHHHHHHHHHHHHHHHHT-HHHHHHHHHHHHH-

Radius of gyration: 22.11 Å; chains: 1; bounding box: 37×47×59 Å